Protein AF-A0A699TKX7-F1 (afdb_monomer)

pLDDT: mean 80.92, std 20.2, range [35.34, 98.62]

InterPro domains:
  IPR001878 Zinc finger, CCHC-type [PF00098] (2-16)
  IPR001878 Zinc finger, CCHC-type [PS50158] (2-16)
  IPR001878 Zinc finger, CCHC-type [SM00343] (2-18)
  IPR036875 Zinc finger, CCHC-type superfamily [SSF57756] (2-27)

Sequence (109 aa):
IRCYNCRGFGHYARNCIARPRRKDAAYLQTRLLIAQKEEARIQLQAEEYDLMAAAADLDEIEEVNANCILMANLQQASSSGTQTDITPVYDSDGSAELKLRKLTRSIAS

Secondary structure (DSSP, 8-state):
-B-TTT--BSS-GGG--SPPPPPPHHHHHHHHHHHHHHHHHHHHHHHHHHHHHHHHHHHHHHHHHHHHHHHHHHHHHHHHTTSS-------------SSSSSSTTSS--

Foldseek 3Di:
DAQPQVRDDDDHVVPDPDDGDDDDPVVVVVVVVVVVVVVVVVVVVVVVVVVVVVVVVVVVVVVVVVVVVVVVVVVVVVVVVVDDDPPPDDDDDDDPDPPVPPVVVPVPD

Structure (mmCIF, N/CA/C/O backbone):
data_AF-A0A699TKX7-F1
#
_entry.id   AF-A0A699TKX7-F1
#
loop_
_atom_site.group_PDB
_atom_site.id
_atom_site.type_symbol
_atom_site.label_atom_id
_atom_site.label_alt_id
_atom_site.label_comp_id
_atom_site.label_asym_id
_atom_site.label_entity_id
_atom_site.label_seq_id
_atom_site.pdbx_PDB_ins_code
_atom_site.Cartn_x
_atom_site.Cartn_y
_atom_site.Cartn_z
_atom_site.occupancy
_atom_site.B_iso_or_equiv
_atom_site.auth_seq_id
_atom_site.auth_comp_id
_atom_site.auth_asym_id
_atom_site.auth_atom_id
_atom_site.pdbx_PDB_model_num
ATOM 1 N N . ILE A 1 1 ? 20.459 19.330 -25.788 1.00 87.69 1 ILE A N 1
ATOM 2 C CA . ILE A 1 1 ? 19.765 18.294 -24.972 1.00 87.69 1 ILE A CA 1
ATOM 3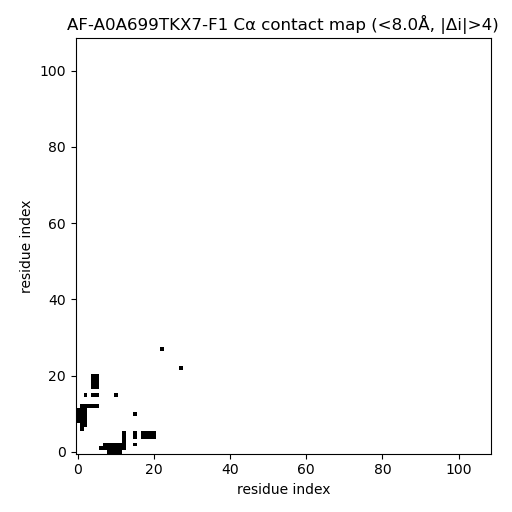 C C . ILE A 1 1 ? 19.991 16.926 -25.611 1.00 87.69 1 ILE A C 1
ATOM 5 O O . ILE A 1 1 ? 19.871 16.824 -26.830 1.00 87.69 1 ILE A O 1
ATOM 9 N N . ARG A 1 2 ? 20.359 15.908 -24.820 1.00 88.56 2 ARG A N 1
ATOM 10 C CA . ARG A 1 2 ? 20.521 14.513 -25.271 1.00 88.56 2 ARG A CA 1
ATOM 11 C C . ARG A 1 2 ? 19.263 13.721 -24.912 1.00 88.56 2 ARG A C 1
ATOM 13 O O . ARG A 1 2 ? 18.853 13.715 -23.755 1.00 88.56 2 ARG A O 1
ATOM 20 N N . CYS A 1 3 ? 18.673 13.036 -25.883 1.00 89.88 3 CYS A N 1
ATOM 21 C CA . CYS A 1 3 ? 17.545 12.145 -25.658 1.00 89.88 3 CYS A CA 1
ATOM 22 C C . CYS A 1 3 ? 18.054 10.778 -25.190 1.00 89.88 3 CYS A C 1
ATOM 24 O O . CYS A 1 3 ? 18.726 10.070 -25.935 1.00 89.88 3 CYS A O 1
ATOM 26 N N . TYR A 1 4 ? 17.731 10.373 -23.964 1.00 84.50 4 TYR A N 1
ATOM 27 C CA . TYR A 1 4 ? 18.148 9.068 -23.439 1.00 84.50 4 TYR A CA 1
ATOM 28 C C . TYR A 1 4 ? 17.362 7.888 -24.038 1.00 84.50 4 TYR A C 1
ATOM 30 O O . TYR A 1 4 ? 17.854 6.761 -24.010 1.00 84.50 4 TYR A O 1
ATOM 38 N N . ASN A 1 5 ? 16.183 8.131 -24.627 1.00 86.38 5 ASN A N 1
ATOM 39 C CA . ASN A 1 5 ? 15.380 7.086 -25.269 1.00 86.38 5 ASN A CA 1
ATOM 40 C C . ASN A 1 5 ? 16.008 6.599 -26.582 1.00 86.38 5 ASN A C 1
ATOM 42 O O . ASN A 1 5 ? 16.081 5.392 -26.794 1.00 86.38 5 ASN A O 1
ATOM 46 N N . CYS A 1 6 ? 16.503 7.510 -27.430 1.00 86.94 6 CYS A N 1
ATOM 47 C CA . CYS A 1 6 ? 17.072 7.177 -28.745 1.00 86.94 6 CYS A CA 1
ATOM 48 C C . CYS A 1 6 ? 18.567 7.512 -28.908 1.00 86.94 6 CYS A C 1
ATOM 50 O O . CYS A 1 6 ? 19.137 7.222 -29.953 1.00 86.94 6 CYS A O 1
ATOM 52 N N . ARG A 1 7 ? 19.216 8.116 -27.899 1.00 84.56 7 ARG A N 1
ATOM 53 C CA . ARG A 1 7 ? 20.590 8.672 -27.945 1.00 84.56 7 ARG A CA 1
ATOM 54 C C . ARG A 1 7 ? 20.804 9.805 -28.961 1.00 84.56 7 ARG A C 1
ATOM 56 O O . ARG A 1 7 ? 21.939 10.224 -29.161 1.00 84.56 7 ARG A O 1
ATOM 63 N N . GLY A 1 8 ? 19.734 10.332 -29.554 1.00 85.94 8 GLY A N 1
ATOM 64 C CA . GLY A 1 8 ? 19.778 11.499 -30.431 1.00 85.94 8 GLY A CA 1
ATOM 65 C C . GLY A 1 8 ? 19.981 12.813 -29.674 1.00 85.94 8 GLY A C 1
ATOM 66 O O . GLY A 1 8 ? 19.839 12.888 -28.449 1.00 85.94 8 GLY A O 1
ATOM 67 N N . PHE A 1 9 ? 20.281 13.871 -30.419 1.00 91.12 9 PHE A N 1
ATOM 68 C CA . PHE A 1 9 ? 20.434 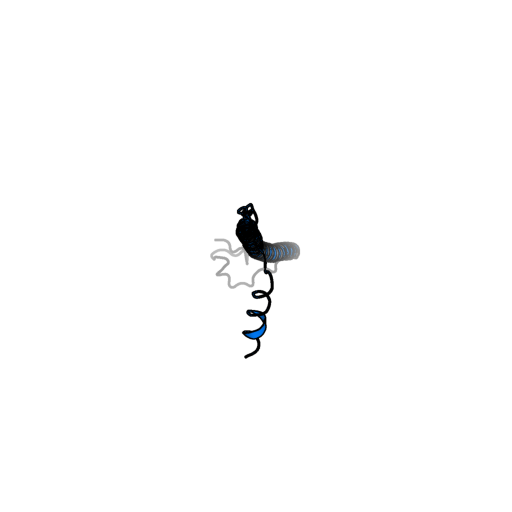15.227 -29.895 1.00 91.12 9 PHE A CA 1
ATOM 69 C C . PHE A 1 9 ? 19.272 16.125 -30.349 1.00 91.12 9 PHE A C 1
ATOM 71 O O . PHE A 1 9 ? 18.547 15.801 -31.286 1.00 91.12 9 PHE A O 1
ATOM 78 N N . GLY A 1 10 ? 19.072 17.244 -29.650 1.00 91.19 10 GLY A N 1
ATOM 79 C CA . GLY A 1 10 ? 18.163 18.319 -30.0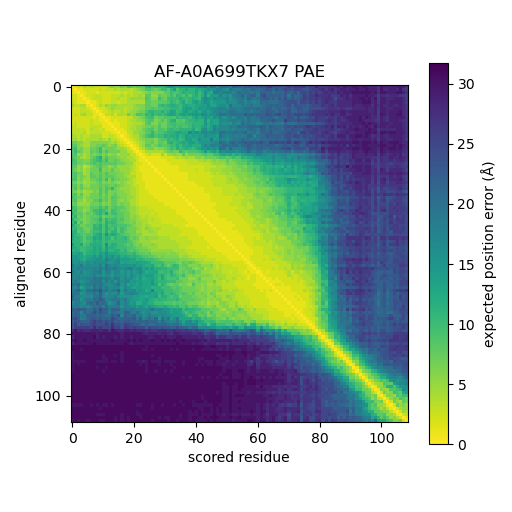73 1.00 91.19 10 GLY A CA 1
ATOM 80 C C . GLY A 1 10 ? 16.733 18.258 -29.526 1.00 91.19 10 GLY A C 1
ATOM 81 O O . GLY A 1 10 ? 15.980 19.197 -29.740 1.00 91.19 10 GLY A O 1
ATOM 82 N N . HIS A 1 11 ? 16.349 17.218 -28.776 1.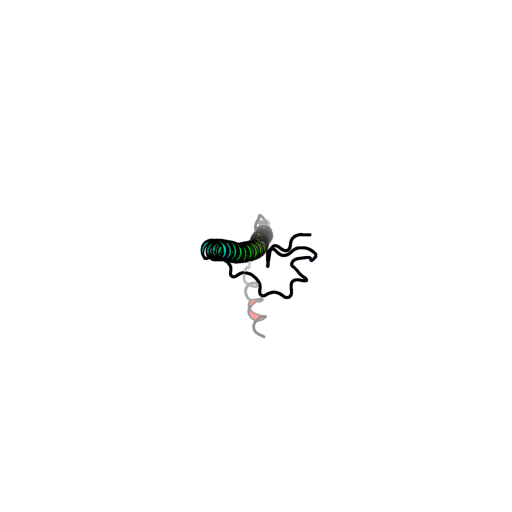00 92.25 11 HIS A N 1
ATOM 83 C CA . HIS A 1 11 ? 14.997 17.100 -28.214 1.00 92.25 11 HIS A CA 1
ATOM 84 C C . HIS A 1 11 ? 14.979 16.459 -26.822 1.00 92.25 11 HIS A C 1
ATOM 86 O O . HIS A 1 11 ? 15.876 15.699 -26.446 1.00 92.25 11 HIS A O 1
ATOM 92 N N . TYR A 1 12 ? 13.928 16.758 -26.056 1.00 90.50 12 TYR A N 1
ATOM 93 C CA . TYR A 1 12 ? 13.631 16.071 -24.801 1.00 90.50 12 TYR A CA 1
ATOM 94 C C . TYR A 1 12 ? 13.124 14.655 -25.066 1.00 90.50 12 TYR A C 1
ATOM 96 O O . TYR A 1 12 ? 12.411 14.420 -26.037 1.00 90.50 12 TYR A O 1
ATOM 104 N N . ALA A 1 13 ? 13.405 13.728 -24.151 1.00 88.69 13 ALA A N 1
ATOM 105 C CA . ALA A 1 13 ? 12.960 12.341 -24.276 1.00 88.69 13 ALA A CA 1
ATOM 106 C C . ALA A 1 13 ? 11.432 12.183 -24.391 1.00 88.69 13 ALA A C 1
ATOM 108 O O . ALA A 1 13 ? 10.982 11.287 -25.101 1.00 88.69 13 ALA A O 1
ATOM 109 N N . ARG A 1 14 ? 10.650 13.081 -23.766 1.00 88.81 14 ARG A N 1
ATOM 110 C CA . ARG A 1 14 ? 9.180 13.134 -23.896 1.00 88.81 14 ARG A CA 1
ATOM 111 C C . ARG A 1 14 ? 8.684 13.490 -25.306 1.00 88.81 14 ARG A C 1
ATOM 113 O O . ARG A 1 14 ? 7.580 13.117 -25.661 1.00 88.81 14 ARG A O 1
ATOM 120 N N . ASN A 1 15 ? 9.511 14.169 -26.105 1.00 90.44 15 ASN A N 1
ATOM 121 C CA . ASN A 1 15 ? 9.206 14.570 -27.484 1.00 90.44 15 ASN A CA 1
ATOM 122 C C . ASN A 1 15 ? 9.842 13.611 -28.509 1.00 90.44 15 ASN A C 1
ATOM 124 O O . ASN A 1 15 ? 9.953 13.938 -29.689 1.00 90.44 15 ASN A O 1
ATOM 128 N N . CYS A 1 16 ? 10.359 12.463 -28.063 1.00 88.94 16 CYS A N 1
ATOM 129 C CA . CYS A 1 16 ? 11.024 11.514 -28.941 1.00 88.94 16 CYS A CA 1
ATOM 130 C C . CYS A 1 16 ? 9.990 10.690 -29.714 1.00 88.94 16 CYS A C 1
ATOM 132 O O . CYS A 1 16 ? 9.242 9.925 -29.115 1.00 88.94 16 CYS A O 1
ATOM 134 N N . ILE A 1 17 ? 9.989 10.815 -31.041 1.00 87.81 17 ILE A N 1
ATOM 135 C CA . ILE A 1 17 ? 9.126 10.024 -31.936 1.00 87.81 17 ILE A CA 1
ATOM 136 C C . ILE A 1 17 ? 9.719 8.650 -32.282 1.00 87.81 17 ILE A C 1
ATOM 138 O O . ILE A 1 17 ? 9.036 7.788 -32.829 1.00 87.81 17 ILE A O 1
ATOM 142 N N . ALA 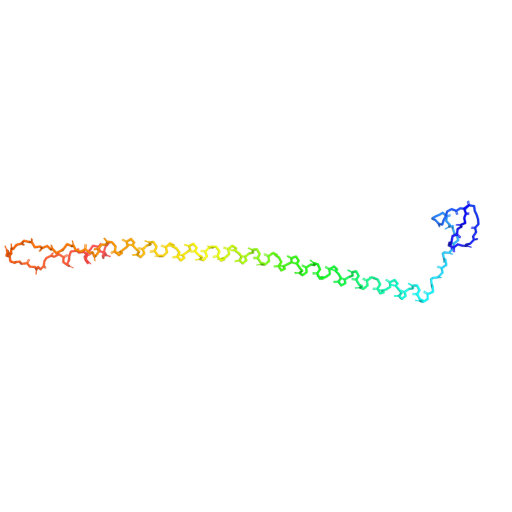A 1 18 ? 11.002 8.435 -31.981 1.00 86.88 18 ALA A N 1
ATOM 143 C CA . ALA A 1 18 ? 11.648 7.149 -32.193 1.00 86.88 18 ALA A CA 1
ATOM 144 C C . ALA A 1 18 ? 11.165 6.135 -31.149 1.00 86.88 18 ALA A C 1
ATOM 146 O O . ALA A 1 18 ? 10.960 6.476 -29.981 1.00 86.88 18 ALA A O 1
ATOM 147 N N . ARG A 1 19 ? 11.034 4.868 -31.559 1.00 82.44 19 ARG A N 1
ATOM 148 C CA . ARG A 1 19 ? 10.608 3.787 -30.665 1.00 82.44 19 ARG A CA 1
ATOM 149 C C . ARG A 1 19 ? 11.503 3.753 -29.411 1.00 82.44 19 ARG A C 1
ATOM 151 O O . ARG A 1 19 ? 12.725 3.650 -29.557 1.00 82.44 19 ARG A O 1
ATOM 158 N N . PRO A 1 20 ? 10.933 3.807 -28.192 1.00 79.19 20 PRO A N 1
ATOM 159 C CA . PRO A 1 20 ? 11.714 3.755 -26.963 1.00 79.19 20 PRO A CA 1
ATOM 160 C C . PRO A 1 20 ? 12.549 2.476 -26.879 1.00 79.19 20 PRO A C 1
ATOM 162 O O . PRO A 1 20 ? 12.117 1.406 -27.319 1.00 79.19 20 PRO A O 1
ATOM 165 N N . ARG A 1 21 ? 13.741 2.568 -26.278 1.00 83.06 21 ARG A N 1
ATOM 166 C CA . ARG A 1 21 ? 14.570 1.384 -26.028 1.00 83.06 21 ARG A CA 1
ATOM 167 C C . ARG A 1 21 ? 13.806 0.361 -25.197 1.00 83.06 21 ARG A C 1
ATOM 169 O O . ARG A 1 21 ? 13.231 0.695 -24.159 1.00 83.06 21 ARG A O 1
ATOM 176 N N . ARG A 1 22 ? 13.898 -0.904 -25.618 1.00 83.06 22 ARG A N 1
ATOM 177 C CA . ARG A 1 22 ? 13.564 -2.028 -24.745 1.00 83.06 22 ARG A CA 1
ATOM 178 C C . ARG A 1 22 ? 14.457 -1.957 -23.509 1.00 83.06 22 ARG A C 1
ATOM 180 O O . ARG A 1 22 ? 15.653 -1.677 -23.619 1.00 83.06 22 ARG A O 1
ATOM 187 N N . LYS A 1 23 ? 13.848 -2.153 -22.346 1.00 87.94 23 LYS A N 1
ATOM 188 C CA . LYS A 1 23 ? 14.559 -2.251 -21.075 1.00 87.94 23 LYS A CA 1
ATOM 189 C C . LYS A 1 23 ? 15.192 -3.634 -20.967 1.00 87.94 23 LYS A C 1
ATOM 191 O O . LYS A 1 23 ? 14.652 -4.593 -21.515 1.00 87.94 23 LYS A O 1
ATOM 196 N N . ASP A 1 24 ? 16.344 -3.710 -20.315 1.00 91.25 24 ASP A N 1
ATOM 197 C CA . ASP A 1 24 ? 16.991 -4.988 -20.039 1.00 91.25 24 ASP A CA 1
ATOM 198 C C . ASP A 1 24 ? 16.278 -5.736 -18.901 1.00 91.25 24 ASP A C 1
ATOM 200 O O . ASP A 1 24 ? 15.420 -5.192 -18.197 1.00 91.25 24 ASP A O 1
ATOM 204 N N . ALA A 1 25 ? 16.619 -7.016 -18.753 1.00 95.50 25 ALA A N 1
ATOM 205 C CA . ALA A 1 25 ? 16.030 -7.876 -17.734 1.00 95.50 25 ALA A CA 1
ATOM 206 C C . ALA A 1 25 ? 16.330 -7.372 -16.313 1.00 95.50 25 ALA A C 1
ATOM 208 O O . ALA A 1 25 ? 15.441 -7.402 -15.469 1.00 95.50 25 ALA A O 1
ATOM 209 N N . ALA A 1 26 ? 17.536 -6.846 -16.070 1.00 96.31 26 ALA A N 1
ATOM 210 C CA . ALA A 1 26 ? 17.937 -6.322 -14.766 1.00 96.31 26 ALA A CA 1
ATOM 211 C C . ALA A 1 26 ? 17.057 -5.137 -14.335 1.00 96.31 26 ALA A C 1
ATOM 213 O O . ALA A 1 26 ? 16.524 -5.130 -13.228 1.00 96.31 26 ALA A O 1
ATOM 214 N N . TYR A 1 27 ? 16.815 -4.175 -15.231 1.00 94.31 27 TYR A N 1
ATOM 215 C CA . TYR A 1 27 ? 15.919 -3.049 -14.976 1.00 94.31 27 TYR A CA 1
ATOM 216 C C . TYR A 1 27 ? 14.491 -3.509 -14.681 1.00 94.31 27 TYR A C 1
ATOM 218 O O . TYR A 1 27 ? 13.850 -2.995 -13.761 1.00 94.31 27 TYR A O 1
ATOM 226 N N . LEU A 1 28 ? 13.974 -4.459 -15.467 1.00 95.31 28 LEU A N 1
ATOM 227 C CA . LEU A 1 28 ? 12.623 -4.987 -15.271 1.00 95.31 28 LEU A CA 1
ATOM 228 C C . LEU A 1 28 ? 12.502 -5.734 -13.940 1.00 95.31 28 LEU A C 1
ATOM 230 O O . LEU A 1 28 ? 11.519 -5.541 -13.229 1.00 95.31 28 LEU A O 1
ATOM 234 N N . GLN A 1 29 ? 13.517 -6.513 -13.571 1.00 97.69 29 GLN A N 1
ATOM 235 C CA . GLN A 1 29 ? 13.567 -7.236 -12.305 1.00 97.69 29 GLN A CA 1
ATOM 236 C C . GLN A 1 29 ? 13.589 -6.279 -11.109 1.00 97.69 29 GLN A C 1
ATOM 238 O O . GLN A 1 29 ? 12.805 -6.446 -10.178 1.00 97.69 29 GLN A O 1
ATOM 243 N N . THR A 1 30 ? 14.424 -5.235 -11.144 1.00 97.94 30 THR A N 1
ATOM 244 C CA . THR A 1 30 ? 14.448 -4.212 -10.087 1.00 97.94 30 THR A CA 1
ATOM 245 C C . THR A 1 30 ? 13.103 -3.499 -9.970 1.00 97.94 30 THR A C 1
ATOM 247 O O . THR A 1 30 ? 12.610 -3.301 -8.864 1.00 97.94 30 THR A O 1
ATOM 250 N N . ARG A 1 31 ? 12.477 -3.143 -11.097 1.00 97.75 31 ARG A N 1
ATOM 251 C CA . ARG A 1 31 ? 11.147 -2.515 -11.109 1.00 97.75 31 ARG A CA 1
ATOM 252 C C . ARG A 1 31 ? 10.072 -3.405 -10.493 1.00 97.75 31 ARG A C 1
ATOM 254 O O . ARG A 1 31 ? 9.248 -2.894 -9.745 1.00 97.75 31 ARG A O 1
ATOM 261 N N . LEU A 1 32 ? 10.086 -4.702 -10.799 1.00 98.00 32 LEU A N 1
ATOM 262 C CA . LEU A 1 32 ? 9.149 -5.663 -10.220 1.00 98.00 32 LEU A CA 1
ATOM 263 C C . LEU A 1 32 ? 9.333 -5.757 -8.702 1.00 98.00 32 LEU A C 1
ATOM 265 O O . LEU A 1 32 ? 8.362 -5.666 -7.962 1.00 98.00 32 LEU A O 1
ATOM 269 N N . LEU A 1 33 ? 10.580 -5.866 -8.242 1.00 98.31 33 LEU A N 1
ATOM 270 C CA . LEU A 1 33 ? 10.886 -5.950 -6.816 1.00 98.31 33 LEU A CA 1
ATOM 271 C C . LEU A 1 33 ? 10.440 -4.694 -6.053 1.00 98.31 33 LEU A C 1
ATOM 273 O O . LEU A 1 33 ? 9.953 -4.798 -4.932 1.00 98.31 33 LEU A O 1
ATOM 277 N N . ILE A 1 34 ? 10.605 -3.509 -6.649 1.00 98.44 34 ILE A N 1
ATOM 278 C CA . ILE A 1 34 ? 10.116 -2.254 -6.061 1.00 98.44 34 ILE A CA 1
ATOM 279 C C . ILE A 1 34 ? 8.590 -2.276 -5.965 1.00 98.44 34 ILE A C 1
ATOM 281 O O . ILE A 1 34 ? 8.063 -2.021 -4.888 1.00 98.44 34 ILE A O 1
ATOM 285 N N . ALA A 1 35 ? 7.897 -2.646 -7.045 1.00 98.25 35 ALA A N 1
ATOM 286 C CA . ALA A 1 35 ? 6.438 -2.711 -7.057 1.00 98.25 35 ALA A CA 1
ATOM 287 C C . ALA A 1 35 ? 5.896 -3.687 -5.999 1.00 98.25 35 ALA A C 1
ATOM 289 O O . ALA A 1 35 ? 4.996 -3.332 -5.252 1.00 98.25 35 ALA A O 1
ATOM 290 N N . GLN A 1 36 ? 6.501 -4.871 -5.866 1.00 98.62 36 GLN A N 1
ATOM 291 C CA . GLN A 1 36 ? 6.121 -5.853 -4.843 1.00 98.62 36 GLN A CA 1
ATOM 292 C C . GLN A 1 36 ? 6.312 -5.320 -3.418 1.00 98.62 36 GLN A C 1
ATOM 294 O O . GLN A 1 36 ? 5.485 -5.565 -2.545 1.00 98.62 36 GLN A O 1
ATOM 299 N N . LYS A 1 37 ? 7.399 -4.579 -3.168 1.00 98.50 37 LYS A N 1
ATOM 300 C CA . LYS A 1 37 ? 7.642 -3.955 -1.860 1.00 98.50 37 LYS A CA 1
ATOM 301 C C . LYS A 1 37 ? 6.647 -2.839 -1.559 1.00 98.50 37 LYS A C 1
ATOM 303 O O . LYS A 1 37 ? 6.210 -2.720 -0.420 1.00 98.50 37 LYS A O 1
ATOM 308 N N . GLU A 1 38 ? 6.314 -2.018 -2.551 1.00 98.56 38 GLU A N 1
ATOM 309 C CA . GLU A 1 38 ? 5.293 -0.976 -2.408 1.00 98.56 38 GLU A CA 1
ATOM 310 C C . GLU A 1 38 ? 3.911 -1.584 -2.160 1.00 98.56 38 GLU A C 1
ATOM 312 O O . GLU A 1 38 ? 3.206 -1.130 -1.267 1.00 98.56 38 GLU A O 1
ATOM 317 N N . GLU A 1 39 ? 3.558 -2.653 -2.871 1.00 98.31 39 GLU A N 1
ATOM 318 C CA . GLU A 1 39 ? 2.297 -3.372 -2.683 1.00 98.31 39 GLU A CA 1
ATOM 319 C C . GLU A 1 39 ? 2.191 -3.989 -1.282 1.00 98.31 39 GLU A C 1
ATOM 321 O O . GLU A 1 39 ? 1.202 -3.762 -0.589 1.00 98.31 39 GLU A O 1
ATOM 326 N N . ALA A 1 40 ? 3.238 -4.677 -0.815 1.00 98.12 40 ALA A N 1
ATOM 327 C CA . ALA A 1 40 ? 3.284 -5.207 0.549 1.00 98.12 40 ALA A CA 1
ATOM 328 C C . ALA A 1 40 ? 3.183 -4.094 1.604 1.00 98.12 40 ALA A C 1
ATOM 330 O O . ALA A 1 40 ? 2.505 -4.250 2.615 1.00 98.12 40 ALA A O 1
ATOM 331 N N . ARG A 1 41 ? 3.822 -2.942 1.363 1.00 97.88 41 ARG A N 1
ATOM 332 C CA . ARG A 1 41 ? 3.714 -1.781 2.253 1.00 97.88 41 ARG A CA 1
ATOM 333 C C . ARG A 1 41 ? 2.285 -1.241 2.316 1.00 97.88 41 ARG A C 1
ATOM 335 O O . ARG A 1 41 ? 1.839 -0.894 3.402 1.00 97.88 41 ARG A O 1
ATOM 342 N N . ILE A 1 42 ? 1.586 -1.159 1.184 1.00 98.06 42 ILE A N 1
ATOM 343 C CA . ILE A 1 42 ? 0.190 -0.699 1.135 1.00 98.06 42 ILE A CA 1
ATOM 344 C C . ILE A 1 42 ? -0.718 -1.654 1.918 1.00 98.06 42 ILE A C 1
ATOM 346 O O . ILE A 1 42 ? -1.562 -1.187 2.675 1.00 98.06 42 ILE A O 1
ATOM 350 N N . GLN A 1 43 ? -0.519 -2.969 1.778 1.00 98.00 43 GLN A N 1
ATOM 351 C CA . GLN A 1 43 ? -1.285 -3.972 2.528 1.00 98.00 43 GLN A CA 1
ATOM 352 C C . GLN A 1 43 ? -1.066 -3.837 4.038 1.00 98.00 43 GLN A C 1
ATOM 354 O O . GLN A 1 43 ? -2.031 -3.711 4.782 1.00 98.00 43 GLN A O 1
ATOM 359 N N . LEU A 1 44 ? 0.194 -3.764 4.478 1.00 98.00 44 LEU A N 1
ATOM 360 C CA . LEU A 1 44 ? 0.522 -3.586 5.896 1.00 98.00 44 LEU A CA 1
ATOM 361 C C . LEU A 1 44 ? -0.063 -2.294 6.472 1.00 98.00 44 LEU A C 1
ATOM 363 O O . LEU A 1 44 ? -0.544 -2.282 7.597 1.00 98.00 44 LEU A O 1
ATOM 367 N N . GLN A 1 45 ? -0.042 -1.207 5.701 1.00 98.06 45 GLN A N 1
ATOM 368 C CA . GLN A 1 45 ? -0.598 0.067 6.145 1.00 98.06 45 GLN A CA 1
ATOM 369 C C . GLN A 1 45 ? -2.130 0.022 6.278 1.00 98.06 45 GLN A C 1
ATOM 371 O O . GLN A 1 45 ? -2.682 0.704 7.139 1.00 98.06 45 GLN A O 1
ATOM 376 N N . ALA A 1 46 ? -2.816 -0.768 5.446 1.00 97.19 46 ALA A N 1
ATOM 377 C CA . ALA A 1 46 ? -4.252 -0.999 5.586 1.00 97.19 46 ALA A CA 1
ATOM 378 C C . ALA A 1 46 ? -4.562 -1.803 6.858 1.00 97.19 46 ALA A C 1
ATOM 380 O O . ALA A 1 46 ? -5.403 -1.384 7.646 1.00 97.19 46 ALA A O 1
ATOM 381 N N . GLU A 1 47 ? -3.822 -2.888 7.108 1.00 97.31 47 GLU A N 1
ATOM 382 C CA . GLU A 1 47 ? -3.973 -3.681 8.336 1.00 97.31 47 GLU A CA 1
ATOM 383 C C . GLU A 1 47 ? -3.694 -2.850 9.598 1.00 97.31 47 GLU A C 1
ATOM 385 O O . GLU A 1 47 ? -4.427 -2.950 10.578 1.00 97.31 47 GLU A O 1
ATOM 390 N N . GLU A 1 48 ? -2.669 -1.993 9.581 1.00 97.81 48 GLU A N 1
ATOM 391 C CA . GLU A 1 48 ? -2.366 -1.085 10.694 1.00 97.81 48 GLU A CA 1
ATOM 392 C C . GLU A 1 48 ? -3.530 -0.123 10.973 1.00 97.81 48 GLU A C 1
ATOM 394 O O . GLU A 1 48 ? -3.889 0.095 12.129 1.00 97.81 48 GLU A O 1
ATOM 399 N N . TYR A 1 49 ? -4.152 0.423 9.926 1.00 97.19 49 TYR A N 1
ATOM 400 C CA . TYR A 1 49 ? -5.312 1.301 10.071 1.00 97.19 49 TYR A CA 1
ATOM 401 C C . TYR A 1 49 ? -6.521 0.565 10.661 1.00 97.19 49 TYR A C 1
ATOM 403 O O . TYR A 1 49 ? -7.153 1.077 11.586 1.00 97.19 49 TYR A O 1
ATOM 411 N N . ASP A 1 50 ? -6.803 -0.646 10.180 1.00 97.25 50 ASP A N 1
ATOM 412 C CA . ASP A 1 50 ? -7.907 -1.469 10.681 1.00 97.25 50 ASP A CA 1
ATOM 413 C C . ASP A 1 50 ? -7.695 -1.862 12.154 1.00 97.25 50 ASP A C 1
ATOM 415 O O . ASP A 1 50 ? -8.631 -1.814 12.953 1.00 97.25 50 ASP 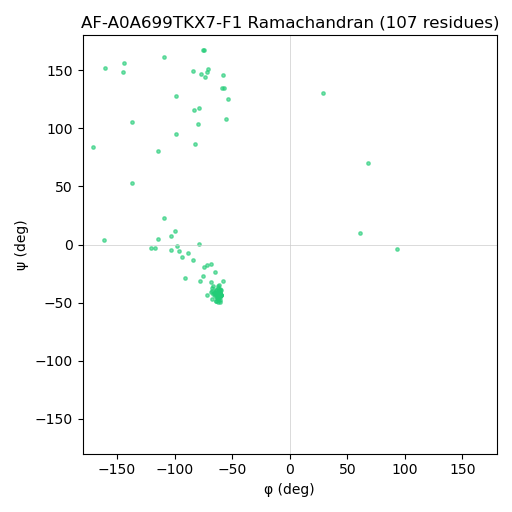A O 1
ATOM 419 N N . LEU A 1 51 ? -6.458 -2.185 12.548 1.00 96.88 51 LEU A N 1
ATOM 420 C CA . LEU A 1 51 ? -6.108 -2.467 13.945 1.00 96.88 51 LEU A CA 1
ATOM 421 C C . LEU A 1 51 ? -6.284 -1.241 14.844 1.00 96.88 51 LEU A C 1
ATOM 423 O O . LEU A 1 51 ? -6.792 -1.369 15.956 1.00 96.88 51 LEU A O 1
ATOM 427 N N . MET A 1 52 ? -5.885 -0.058 14.374 1.00 97.25 52 MET A N 1
ATOM 428 C CA . MET A 1 52 ? -6.076 1.193 15.113 1.00 97.25 52 MET A CA 1
ATOM 429 C C . MET A 1 52 ? -7.561 1.529 15.290 1.00 97.25 52 MET A C 1
ATOM 431 O O . MET A 1 52 ? -7.951 1.982 16.363 1.00 97.25 52 MET A O 1
ATOM 435 N N . ALA A 1 53 ? -8.390 1.278 14.272 1.00 96.25 53 ALA A N 1
ATOM 436 C CA . ALA A 1 53 ? -9.838 1.438 14.374 1.00 96.25 53 ALA A CA 1
ATOM 437 C C . ALA A 1 53 ? -10.439 0.462 15.399 1.00 96.25 53 ALA A C 1
ATOM 439 O O . ALA A 1 53 ? -11.138 0.887 16.313 1.00 96.25 53 ALA A O 1
ATOM 440 N N . ALA A 1 54 ? -10.083 -0.823 15.321 1.00 96.81 54 ALA A N 1
ATOM 441 C CA . ALA A 1 54 ? -10.552 -1.830 16.272 1.00 96.81 54 ALA A CA 1
ATOM 442 C C . ALA A 1 54 ? -10.105 -1.542 17.718 1.00 96.81 54 ALA A C 1
ATOM 444 O O . ALA A 1 54 ? -10.840 -1.821 18.664 1.00 96.81 54 ALA A O 1
ATOM 445 N N . ALA A 1 55 ? -8.907 -0.981 17.903 1.00 96.25 55 ALA A N 1
ATOM 446 C CA . ALA A 1 55 ? -8.418 -0.573 19.215 1.00 96.25 55 ALA A CA 1
ATOM 447 C C . ALA A 1 55 ? -9.219 0.603 19.797 1.00 96.25 55 ALA A C 1
ATOM 449 O O . ALA A 1 55 ? -9.473 0.617 20.998 1.00 96.25 55 ALA A O 1
ATOM 450 N N . ALA A 1 56 ? -9.639 1.560 18.962 1.00 95.69 56 ALA A N 1
ATOM 451 C CA . ALA A 1 56 ? -10.489 2.669 19.394 1.00 95.69 56 ALA A CA 1
ATOM 452 C C . ALA A 1 56 ? -11.886 2.187 19.818 1.00 95.69 56 ALA A C 1
ATOM 454 O O . ALA A 1 56 ? -12.383 2.601 20.862 1.00 95.69 56 ALA A O 1
ATOM 455 N N . ASP A 1 57 ? -12.480 1.259 19.062 1.00 95.94 57 ASP A N 1
ATOM 456 C CA . ASP A 1 57 ? -13.770 0.658 19.426 1.00 95.94 57 ASP A CA 1
ATOM 457 C C . ASP A 1 57 ? -13.683 -0.112 20.760 1.00 95.94 57 ASP A C 1
ATOM 459 O O . ASP A 1 57 ? -14.624 -0.113 21.554 1.00 95.94 57 ASP A O 1
ATOM 463 N N . LEU A 1 58 ? -12.549 -0.772 21.032 1.00 95.06 58 LEU A N 1
ATOM 464 C CA . LEU A 1 58 ? -12.336 -1.493 22.290 1.00 95.06 58 LEU A CA 1
ATOM 465 C C . LEU A 1 58 ? -12.245 -0.548 23.500 1.00 95.06 58 LEU A C 1
ATOM 467 O O . LEU A 1 58 ? -12.805 -0.872 24.546 1.00 95.06 58 LEU A O 1
ATOM 471 N N . ASP A 1 59 ? -11.584 0.603 23.354 1.00 94.94 59 ASP A N 1
ATOM 472 C CA . ASP A 1 59 ? -11.475 1.634 24.400 1.00 94.94 59 ASP A CA 1
ATOM 473 C C . ASP A 1 59 ? -12.863 2.151 24.826 1.00 94.94 59 ASP A C 1
ATOM 475 O O . ASP A 1 59 ? -13.176 2.199 26.018 1.00 94.94 59 ASP A O 1
ATOM 479 N N . GLU A 1 60 ? -13.753 2.410 23.860 1.00 92.94 60 GLU A N 1
ATOM 480 C CA . GLU A 1 60 ? -15.142 2.812 24.135 1.00 92.94 60 GLU A CA 1
ATOM 481 C C . GLU A 1 60 ? -15.909 1.724 24.908 1.00 92.94 60 GLU A C 1
ATOM 483 O O . GLU A 1 60 ? -16.631 2.011 25.869 1.00 92.94 60 GLU A O 1
ATOM 488 N N . ILE A 1 61 ? -15.734 0.453 24.531 1.00 94.44 61 ILE A N 1
ATOM 489 C CA . ILE A 1 61 ? -16.375 -0.674 25.225 1.00 94.44 61 ILE A CA 1
ATOM 490 C C . ILE A 1 61 ? -15.866 -0.794 26.668 1.00 94.44 61 ILE A C 1
ATOM 492 O O . ILE A 1 61 ? -16.667 -1.034 27.580 1.00 94.44 61 ILE A O 1
ATOM 496 N N . GLU A 1 62 ? -14.561 -0.641 26.898 1.00 94.38 62 GLU A N 1
ATOM 497 C CA . GLU A 1 62 ? -13.983 -0.679 28.245 1.00 94.38 62 GLU A CA 1
ATOM 498 C C . GLU A 1 62 ? -14.506 0.466 29.120 1.00 94.38 62 GLU A C 1
ATOM 500 O O . GLU A 1 62 ? -14.864 0.227 30.281 1.00 94.38 62 GLU A O 1
ATOM 505 N N . GLU A 1 63 ? -14.647 1.674 28.566 1.00 93.62 63 GLU A N 1
ATOM 506 C CA . GLU A 1 63 ? -15.236 2.818 29.269 1.00 93.62 63 GLU A CA 1
ATOM 507 C C . GLU A 1 63 ? -16.687 2.534 29.683 1.00 93.62 63 GLU A C 1
ATOM 509 O O . GLU A 1 63 ? -17.063 2.698 30.851 1.00 93.62 63 GLU A O 1
ATOM 514 N N . VAL A 1 64 ? -17.511 2.050 28.749 1.00 94.50 64 VAL A N 1
ATOM 515 C CA . VAL A 1 64 ? -18.911 1.700 29.028 1.00 94.50 64 VAL A CA 1
ATOM 516 C C . VAL A 1 64 ? -18.996 0.611 30.097 1.00 94.50 64 VAL A C 1
ATOM 518 O O . V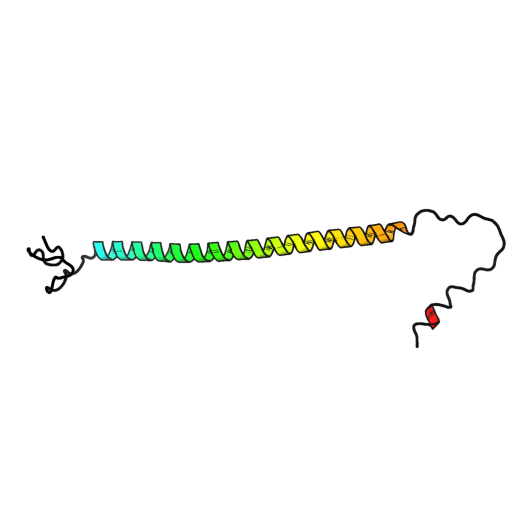AL A 1 64 ? -19.815 0.711 31.015 1.00 94.50 64 VAL A O 1
ATOM 521 N N . ASN A 1 65 ? -18.130 -0.402 30.041 1.00 94.62 65 ASN A N 1
ATOM 522 C CA . ASN A 1 65 ? -18.090 -1.469 31.037 1.00 94.62 65 ASN A CA 1
ATOM 523 C C . ASN A 1 65 ? -17.724 -0.941 32.436 1.00 94.62 65 ASN A C 1
ATOM 525 O O . ASN A 1 65 ? -18.400 -1.259 33.419 1.00 94.62 65 ASN A O 1
ATOM 529 N N . ALA A 1 66 ? -16.706 -0.082 32.537 1.00 95.62 66 ALA A N 1
ATOM 530 C CA . ALA A 1 66 ? -16.325 0.558 33.796 1.00 95.62 66 ALA A CA 1
ATOM 531 C C . ALA A 1 66 ? -17.474 1.401 34.376 1.00 95.62 66 ALA A C 1
ATOM 533 O O . ALA A 1 66 ? -17.787 1.299 35.569 1.00 95.62 66 ALA A O 1
ATOM 534 N N . ASN A 1 67 ? -18.161 2.167 33.525 1.00 94.75 67 ASN A N 1
ATOM 535 C CA . ASN A 1 67 ? -19.334 2.955 33.903 1.00 94.75 67 ASN A CA 1
ATOM 536 C C . ASN A 1 67 ? -20.484 2.067 34.409 1.00 94.75 67 ASN A C 1
ATOM 538 O O . ASN A 1 67 ? -21.090 2.364 35.443 1.00 94.75 67 ASN A O 1
ATOM 542 N N . CYS A 1 68 ? -20.763 0.943 33.743 1.00 95.06 68 CYS A N 1
ATOM 543 C CA . CYS A 1 68 ? -21.765 -0.029 34.188 1.00 95.06 68 CYS A CA 1
ATOM 544 C C . CYS A 1 68 ? -21.445 -0.605 35.576 1.00 95.06 68 CYS A C 1
ATOM 546 O O . CYS A 1 68 ? -22.335 -0.676 36.429 1.00 95.06 68 CYS A O 1
ATOM 548 N N . ILE A 1 69 ? -20.184 -0.964 35.835 1.00 96.44 69 ILE A N 1
ATOM 549 C CA . ILE A 1 69 ? -19.741 -1.469 37.145 1.00 96.44 69 ILE A CA 1
ATOM 550 C C . ILE A 1 69 ? -19.921 -0.397 38.229 1.00 96.44 69 ILE A C 1
ATOM 552 O O . ILE A 1 69 ? -20.434 -0.688 39.313 1.00 96.44 69 ILE A O 1
ATOM 556 N N . LEU A 1 70 ? -19.553 0.856 37.942 1.00 94.19 70 LEU A N 1
ATOM 557 C CA . LEU A 1 70 ? -19.716 1.970 38.878 1.00 94.19 70 LEU A CA 1
ATOM 558 C C . LEU A 1 70 ? -21.190 2.195 39.246 1.00 94.19 70 LEU A C 1
ATOM 560 O O . LEU A 1 70 ? -21.515 2.335 40.427 1.00 94.19 70 LEU A O 1
ATOM 564 N N . MET A 1 71 ? -22.088 2.184 38.257 1.00 95.06 71 MET A N 1
ATOM 565 C CA . MET A 1 71 ? -23.528 2.332 38.492 1.00 95.06 71 MET A CA 1
ATOM 566 C C . MET A 1 71 ? -24.088 1.213 39.375 1.00 95.06 71 MET A C 1
ATOM 568 O O . MET A 1 71 ? -24.862 1.493 40.291 1.00 95.06 71 MET A O 1
ATOM 572 N N . ALA A 1 72 ? -23.676 -0.037 39.144 1.00 94.06 72 ALA A N 1
ATOM 573 C CA . ALA A 1 72 ? -24.089 -1.166 39.975 1.00 94.06 72 ALA A CA 1
ATOM 574 C C . ALA A 1 72 ? -23.629 -0.990 41.431 1.00 94.06 72 ALA A C 1
ATOM 576 O O . ALA A 1 72 ? -24.426 -1.161 42.354 1.00 94.06 72 ALA A O 1
ATOM 577 N N . ASN A 1 73 ? -22.381 -0.568 41.648 1.00 92.69 73 ASN A N 1
ATOM 578 C CA . ASN A 1 73 ? -21.851 -0.309 42.989 1.00 92.69 73 ASN A CA 1
ATOM 579 C C . ASN A 1 73 ? -22.614 0.813 43.713 1.00 92.69 73 ASN A C 1
ATOM 581 O O . ASN A 1 73 ? -22.928 0.682 44.896 1.00 92.69 73 ASN A O 1
ATOM 585 N N . LEU A 1 74 ? -22.965 1.894 43.009 1.00 92.25 74 LEU A N 1
ATOM 586 C CA . LEU A 1 74 ? -23.759 2.996 43.565 1.00 92.25 74 LEU A CA 1
ATOM 587 C C . LEU A 1 74 ? -25.184 2.563 43.936 1.00 92.25 74 LEU A C 1
ATOM 589 O O . LEU A 1 74 ? -25.683 2.937 45.000 1.00 92.25 74 LEU A O 1
ATOM 593 N N . GLN A 1 75 ? -25.838 1.758 43.094 1.00 93.06 75 GLN A N 1
ATOM 594 C CA . GLN A 1 75 ? -27.161 1.198 43.392 1.00 93.06 75 GLN A CA 1
ATOM 595 C C . GLN A 1 75 ? -27.118 0.266 44.609 1.00 93.06 75 GLN A C 1
ATOM 597 O O . GLN A 1 75 ? -27.963 0.385 45.498 1.00 93.06 75 GLN A O 1
ATOM 602 N N . GLN A 1 76 ? -26.106 -0.603 44.698 1.00 88.62 76 GLN A N 1
ATOM 603 C CA . GLN A 1 76 ? -25.893 -1.481 45.853 1.00 88.62 76 GLN A CA 1
ATOM 604 C C . GLN A 1 76 ? -25.669 -0.673 47.136 1.00 88.62 76 GLN A C 1
ATOM 606 O O . GLN A 1 76 ? -26.353 -0.909 48.131 1.00 88.62 76 GLN A O 1
ATOM 611 N N . ALA A 1 77 ? -24.799 0.340 47.108 1.00 84.62 77 ALA A N 1
ATOM 612 C CA . ALA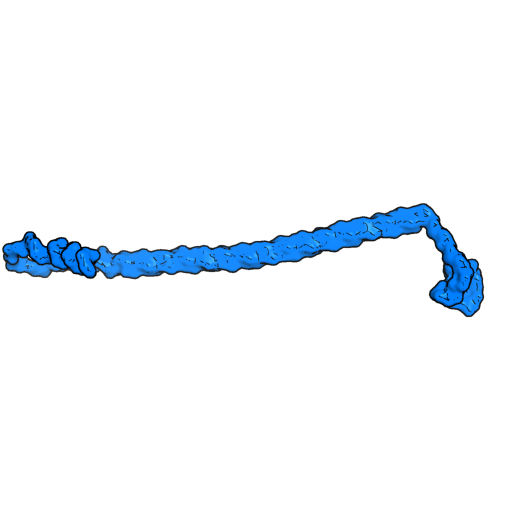 A 1 77 ? -24.563 1.224 48.252 1.00 84.62 77 ALA A CA 1
ATOM 613 C C . ALA A 1 77 ? -25.835 1.976 48.684 1.00 84.62 77 ALA A C 1
ATOM 615 O O . ALA A 1 77 ? -26.116 2.090 49.876 1.00 84.62 77 ALA A O 1
ATOM 616 N N . SER A 1 78 ? -26.645 2.421 47.720 1.00 85.12 78 SER A N 1
ATOM 617 C CA . SER A 1 78 ? -27.927 3.086 47.987 1.00 85.12 78 SER A CA 1
ATOM 618 C C . SER A 1 78 ? -28.954 2.138 48.619 1.00 85.12 78 SER A C 1
ATOM 620 O O . SER A 1 78 ? -29.698 2.548 49.507 1.00 85.12 78 SER A O 1
ATOM 622 N N . SER A 1 79 ? -28.969 0.858 48.224 1.00 77.38 79 SER A N 1
ATOM 623 C CA . SER A 1 79 ? -29.806 -0.173 48.861 1.00 77.38 79 SER A CA 1
ATOM 624 C C . SER A 1 79 ? -29.277 -0.642 50.223 1.00 77.38 79 SER A C 1
ATOM 626 O O . SER A 1 79 ? -30.060 -1.018 51.092 1.00 77.38 79 SER A O 1
ATOM 628 N N . SER A 1 80 ? -27.962 -0.560 50.453 1.00 63.91 80 SER A N 1
ATOM 629 C CA . SER A 1 80 ? -27.325 -0.899 51.733 1.00 63.91 80 SER A CA 1
ATOM 630 C C . SER A 1 80 ? -27.615 0.136 52.828 1.00 63.91 80 SER A C 1
ATOM 632 O O . SER A 1 80 ? -27.459 -0.171 54.007 1.00 63.91 80 SER A O 1
ATOM 634 N N . GLY A 1 81 ? -28.056 1.346 52.462 1.00 54.72 81 GLY A N 1
ATOM 635 C CA . GLY A 1 81 ? -28.410 2.427 53.388 1.00 54.72 81 GLY A CA 1
ATOM 636 C C . GLY A 1 81 ? -29.785 2.302 54.056 1.00 54.72 81 GLY A C 1
ATOM 637 O O . GLY A 1 81 ? -30.150 3.176 54.835 1.00 54.72 81 GLY A O 1
ATOM 638 N N . THR A 1 82 ? -30.565 1.248 53.781 1.00 49.53 82 THR A N 1
ATOM 639 C CA . THR A 1 82 ? -31.873 1.018 54.437 1.00 49.53 82 THR A CA 1
ATOM 640 C C . THR A 1 82 ? -31.845 -0.057 55.528 1.00 49.53 82 THR A C 1
ATOM 642 O O . THR A 1 82 ? -32.894 -0.402 56.069 1.00 49.53 82 THR A O 1
ATOM 645 N N . GLN A 1 83 ? -30.664 -0.565 55.897 1.00 52.97 83 GLN A N 1
ATOM 646 C CA . GLN A 1 83 ? -30.527 -1.606 56.919 1.00 52.97 83 GLN A CA 1
ATOM 647 C C . GLN A 1 83 ? -29.364 -1.342 57.884 1.00 52.97 83 GLN A C 1
ATOM 649 O O . GLN A 1 83 ? -28.542 -2.216 58.132 1.00 52.97 83 GLN A O 1
ATOM 654 N N . THR A 1 84 ? -29.319 -0.157 58.492 1.00 46.03 84 THR A N 1
ATOM 655 C CA . THR A 1 84 ? -28.555 0.008 59.733 1.00 46.03 84 THR A CA 1
ATOM 656 C C . THR A 1 84 ? -29.361 0.837 60.723 1.00 46.03 84 THR A C 1
ATOM 658 O O . THR A 1 84 ? -29.513 2.042 60.574 1.00 46.03 84 THR A O 1
ATOM 661 N N . ASP A 1 85 ? -29.881 0.123 61.719 1.00 43.69 85 ASP A N 1
ATOM 662 C CA . ASP A 1 85 ? -30.318 0.616 63.024 1.00 43.69 85 ASP A CA 1
ATOM 663 C C . ASP A 1 85 ? -31.559 1.526 63.078 1.00 43.69 85 ASP A C 1
ATOM 665 O O . ASP A 1 85 ? -31.511 2.698 63.437 1.00 43.69 85 ASP A O 1
ATOM 669 N N . ILE A 1 86 ? -32.731 0.942 62.818 1.00 51.34 86 ILE A N 1
ATOM 670 C CA . ILE A 1 86 ? -33.895 1.278 63.645 1.00 51.34 86 ILE A CA 1
ATOM 671 C C . ILE A 1 86 ? -34.260 0.001 64.384 1.00 51.34 86 ILE A C 1
ATOM 673 O O . ILE A 1 86 ? -35.142 -0.751 63.979 1.00 51.34 86 ILE A O 1
ATOM 677 N N . THR A 1 87 ? -33.527 -0.268 65.460 1.00 38.34 87 THR A N 1
ATOM 678 C CA . THR A 1 87 ? -34.090 -0.964 66.613 1.00 38.34 87 THR A CA 1
ATOM 679 C C . THR A 1 87 ? -35.320 -0.159 67.065 1.00 38.34 87 THR A C 1
ATOM 681 O O . THR A 1 87 ? -35.164 0.944 67.587 1.00 38.34 87 THR A O 1
ATOM 684 N N . PRO A 1 88 ? -36.568 -0.624 66.855 1.00 52.25 88 PRO A N 1
ATOM 685 C CA . PRO A 1 88 ? -37.720 0.057 67.412 1.00 52.25 88 PRO A CA 1
ATOM 686 C C . PRO A 1 88 ? -37.832 -0.423 68.855 1.00 52.25 88 PRO A C 1
ATOM 688 O O . PRO A 1 88 ? -38.498 -1.414 69.141 1.00 52.25 88 PRO A O 1
ATOM 691 N N . VAL A 1 89 ? -37.120 0.240 69.764 1.00 46.69 89 VAL A N 1
ATOM 692 C CA . VAL A 1 89 ? -37.359 0.074 71.199 1.00 46.69 89 VAL A CA 1
ATOM 693 C C . VAL A 1 89 ? -38.224 1.235 71.673 1.00 46.69 89 VAL A C 1
ATOM 695 O O . VAL A 1 89 ? -37.727 2.304 72.015 1.00 46.69 89 VAL A O 1
ATOM 698 N N . TYR A 1 90 ? -39.534 0.995 71.713 1.00 48.06 90 TYR A N 1
ATOM 699 C CA . TYR A 1 90 ? -40.296 1.221 72.937 1.00 48.06 90 TYR A CA 1
ATOM 700 C C . TYR A 1 90 ? -41.406 0.168 73.072 1.00 48.06 90 TYR A C 1
ATOM 702 O O . TYR A 1 90 ? -41.894 -0.378 72.086 1.00 48.06 90 TYR A O 1
ATOM 710 N N . ASP A 1 91 ? -41.679 -0.138 74.331 1.00 35.34 91 ASP A N 1
ATOM 711 C CA . ASP A 1 91 ? -42.252 -1.342 74.928 1.00 35.34 91 ASP A CA 1
ATOM 712 C C . ASP A 1 91 ? -43.755 -1.585 74.649 1.00 35.34 91 ASP A C 1
ATOM 714 O O . ASP A 1 91 ? -44.499 -0.626 74.470 1.00 35.34 91 ASP A O 1
ATOM 718 N N . SER A 1 92 ? -44.119 -2.882 74.640 1.00 51.84 92 SER A N 1
ATOM 719 C CA . SER A 1 92 ? -45.410 -3.585 74.858 1.00 51.84 92 SER A CA 1
ATOM 720 C C . SER A 1 92 ? -46.727 -2.872 74.502 1.00 51.84 92 SER A C 1
ATOM 722 O O . SER A 1 92 ? -46.987 -1.782 74.984 1.00 51.84 92 SER A O 1
ATOM 724 N N . ASP A 1 93 ? -47.674 -3.448 73.750 1.00 51.25 93 ASP A N 1
ATOM 725 C CA . ASP A 1 93 ? -48.235 -4.806 73.837 1.00 51.25 93 ASP A CA 1
ATOM 726 C C . ASP A 1 93 ? -48.942 -5.260 72.526 1.00 51.25 93 ASP A C 1
ATOM 728 O O . ASP A 1 93 ? -49.383 -4.481 71.681 1.00 51.25 93 ASP A O 1
ATOM 732 N N . GLY A 1 94 ? -48.940 -6.578 72.300 1.00 57.31 94 GLY A N 1
ATOM 733 C CA . GLY A 1 94 ? -48.917 -7.195 70.972 1.00 57.31 94 GLY A CA 1
ATOM 734 C C . GLY A 1 94 ? -50.243 -7.375 70.225 1.00 57.31 94 GLY A C 1
ATOM 735 O O . GLY A 1 94 ? -51.271 -7.695 70.805 1.00 57.31 94 GLY A O 1
ATOM 736 N N . SER A 1 95 ? -50.164 -7.313 68.890 1.00 49.09 95 SER A N 1
ATOM 737 C CA . SER A 1 95 ? -50.904 -8.201 67.974 1.00 49.09 95 SER A CA 1
ATOM 738 C C . SER A 1 95 ? -50.403 -8.002 66.535 1.00 49.09 95 SER A C 1
ATOM 740 O O . SER A 1 95 ? -50.915 -7.204 65.745 1.00 49.09 95 SER A O 1
ATOM 742 N N . ALA A 1 96 ? -49.319 -8.700 66.207 1.00 50.88 96 ALA A N 1
ATOM 743 C CA . ALA A 1 96 ? -48.772 -8.782 64.864 1.00 50.88 96 ALA A CA 1
ATOM 744 C C . ALA A 1 96 ? -49.584 -9.788 64.034 1.00 50.88 96 ALA A C 1
ATOM 746 O O . ALA A 1 96 ? -49.384 -10.983 64.195 1.00 50.88 96 ALA A O 1
ATOM 747 N N . GLU A 1 97 ? -50.469 -9.338 63.132 1.00 50.09 97 GLU A N 1
ATOM 748 C CA . GLU A 1 97 ? -50.973 -10.235 62.066 1.00 50.09 97 GLU A CA 1
ATOM 749 C C . GLU A 1 97 ? -51.622 -9.585 60.824 1.00 50.09 97 GLU A C 1
ATOM 751 O O . GLU A 1 97 ? -52.097 -10.292 59.936 1.00 50.09 97 GLU A O 1
ATOM 756 N N . LEU A 1 98 ? -51.657 -8.252 60.679 1.00 52.03 98 LEU A N 1
ATOM 757 C CA . LEU A 1 98 ? -52.572 -7.634 59.695 1.00 52.03 98 LEU A CA 1
ATOM 758 C C . LEU A 1 98 ? -51.967 -6.889 58.500 1.00 52.03 98 LEU A C 1
ATOM 760 O O . LEU A 1 98 ? -52.728 -6.346 57.693 1.00 52.03 98 LEU A O 1
ATOM 764 N N . LYS A 1 99 ? -50.644 -6.879 58.300 1.00 47.81 99 LYS A N 1
ATOM 765 C CA . LYS A 1 99 ? -50.053 -6.074 57.205 1.00 47.81 99 LYS A CA 1
ATOM 766 C C . LYS A 1 99 ? -49.243 -6.810 56.140 1.00 47.81 99 LYS A C 1
ATOM 768 O O . LYS A 1 99 ? -48.937 -6.193 55.129 1.00 47.81 99 LYS A O 1
ATOM 773 N N . LEU A 1 100 ? -49.042 -8.123 56.258 1.00 51.31 100 LEU A N 1
ATOM 774 C CA . LEU A 1 100 ? -48.431 -8.935 55.189 1.00 51.31 100 LEU A CA 1
ATOM 775 C C . LEU A 1 100 ? -49.447 -9.486 54.163 1.00 51.31 100 LEU A C 1
ATOM 777 O O . LEU A 1 100 ? -49.061 -10.009 53.125 1.00 51.31 100 LEU A O 1
ATOM 781 N N . ARG A 1 101 ? -50.758 -9.318 54.406 1.00 46.28 101 ARG A N 1
ATOM 782 C CA . ARG A 1 101 ? -51.846 -9.815 53.532 1.00 46.28 101 ARG A CA 1
ATOM 783 C C . ARG A 1 101 ? -52.532 -8.760 52.654 1.00 46.28 101 ARG A C 1
ATOM 785 O O . ARG A 1 101 ? -53.412 -9.119 51.873 1.00 46.28 101 ARG A O 1
ATOM 792 N N . LYS A 1 102 ? -52.188 -7.471 52.781 1.00 47.06 102 LYS A N 1
ATOM 793 C CA . LYS A 1 102 ? -52.837 -6.404 51.987 1.00 47.06 102 LYS A CA 1
ATOM 794 C C . LYS A 1 102 ? -52.124 -6.093 50.668 1.00 47.06 102 LYS A C 1
ATOM 796 O O . LYS A 1 102 ? -52.801 -5.743 49.712 1.00 47.06 102 LYS A O 1
ATOM 801 N N . LEU A 1 103 ? -50.808 -6.289 50.578 1.00 46.50 103 LEU A N 1
ATOM 802 C CA . LEU A 1 103 ? -50.058 -6.013 49.343 1.00 46.50 103 LEU A CA 1
ATOM 803 C C . LEU A 1 103 ? -50.223 -7.105 48.273 1.00 46.50 103 LEU A C 1
ATOM 805 O O . LEU A 1 103 ? -50.299 -6.792 47.091 1.00 46.50 103 LEU A O 1
ATOM 809 N N . THR A 1 104 ? -50.406 -8.369 48.666 1.00 48.84 104 THR A N 1
ATOM 810 C CA . THR A 1 104 ? -50.594 -9.496 47.731 1.00 48.84 104 THR A CA 1
ATOM 811 C C . THR A 1 104 ? -51.920 -9.467 46.967 1.00 48.84 104 THR A C 1
ATOM 813 O O . THR A 1 104 ? -52.044 -10.146 45.955 1.00 48.84 104 THR A O 1
ATOM 816 N N . ARG A 1 105 ? -52.913 -8.682 47.410 1.00 49.69 105 ARG A N 1
ATOM 817 C CA . ARG A 1 105 ? -54.239 -8.609 46.768 1.00 49.69 105 ARG A CA 1
ATOM 818 C C . ARG A 1 105 ? -54.384 -7.479 45.742 1.00 49.69 105 ARG A C 1
ATOM 820 O O . ARG A 1 105 ? -55.365 -7.481 45.013 1.00 49.69 105 ARG A O 1
ATOM 827 N N . SER A 1 106 ? -53.428 -6.548 45.664 1.00 49.00 106 SER A N 1
ATOM 828 C CA . SER A 1 106 ? -53.494 -5.407 44.732 1.00 49.00 106 SER A CA 1
ATOM 829 C C . SER A 1 106 ? -52.742 -5.627 43.413 1.00 49.00 106 SER A C 1
ATOM 831 O O . SER A 1 106 ? -52.820 -4.772 42.544 1.00 49.00 106 SER A O 1
ATOM 833 N N . ILE A 1 107 ? -52.016 -6.742 43.260 1.00 52.69 107 ILE A N 1
ATOM 834 C CA . ILE A 1 107 ? -51.257 -7.080 42.036 1.00 52.69 107 ILE A CA 1
ATOM 835 C C . ILE A 1 107 ? -52.049 -8.058 41.133 1.00 52.69 107 ILE A C 1
ATOM 837 O O . ILE A 1 107 ? -51.602 -8.412 40.050 1.00 52.69 107 ILE A O 1
ATOM 841 N N . ALA A 1 10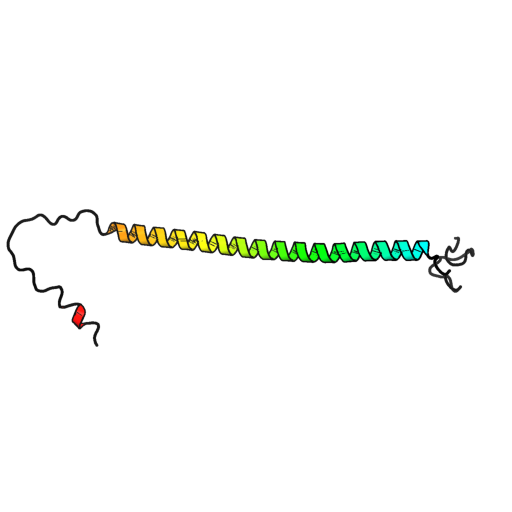8 ? -53.249 -8.483 41.546 1.00 48.62 108 ALA A N 1
ATOM 842 C CA . ALA A 1 108 ? -54.076 -9.444 40.807 1.00 48.62 108 ALA A CA 1
ATOM 843 C C . ALA A 1 108 ? -55.349 -8.847 40.162 1.00 48.62 108 ALA A C 1
ATOM 845 O O . ALA A 1 108 ? -56.288 -9.598 39.905 1.00 48.62 108 ALA A O 1
ATOM 846 N N . SER A 1 109 ? -55.410 -7.536 39.890 1.00 43.53 109 SER A N 1
ATOM 847 C CA . SER A 1 109 ? -56.454 -6.951 39.030 1.00 43.53 109 SER A CA 1
ATOM 848 C C . SER A 1 109 ? -55.970 -5.731 38.268 1.00 43.53 109 SER A C 1
ATOM 850 O O . SER A 1 109 ? -55.118 -5.001 38.815 1.00 43.53 109 SER A O 1
#

Radius of gyration: 41.81 Å; Cα contacts (8 Å, |Δi|>4): 33; chains: 1; bounding box: 77×29×107 Å

Mean predicted aligned error: 16.52 Å

Solvent-accessible surface area (backbone atoms only — not comparable to full-atom values): 6850 Å² total; per-residue (Å²): 95,74,12,81,49,76,72,45,73,79,42,57,54,91,74,53,85,63,78,67,62,83,77,55,70,68,60,52,50,54,52,49,54,50,51,54,51,52,50,53,50,53,52,52,53,50,51,52,50,53,51,55,50,54,51,52,57,48,52,54,51,52,52,53,50,52,52,53,53,52,50,52,52,53,52,52,54,60,61,58,70,78,74,77,83,82,77,83,83,76,81,87,84,89,81,90,80,79,74,83,70,60,66,74,65,66,78,76,114

Organism: Tanacetum cinerariifolium (NCBI:txid118510)